Protein AF-A0A1C7MGG3-F1 (afdb_monomer_lite)

Organism: Grifola frondosa (NCBI:txid5627)

Secondary structure (DSSP, 8-state):
-HHHHHHS-S-HHHHHHGGGGGGSTTT---TTHHHHHHHHHHHHT-GGGHHHHHHHHHT-STHHHH-EEETTEEE---HHHHHHHHHHHHHHHHHHHHHHHHHHHHTTT-S--------SSHHHHHHHHHHHS-S--S--

Radius of gyration: 16.82 Å; chains: 1; bounding box: 51×48×39 Å

Sequence (140 aa):
MSYLKMIFTDDFAVWERNSELHGHPLLEMTPTDGIAVVNLSRLTGTVSTLPTALYLCCQLDIELVKGIPRGDIQETLAIDDVERCLAGKTLLMRASTQTAWDNCKIRGLERHFGMKQVLRLDSVQHIRRCIFEGRHAGGG

Foldseek 3Di:
DVVLCQCFFLDLVSNLVCVVVCPPPVNVDALLVLLVQCVVCVVVVVCGRNLVSLVSLLVDDVCQQQNPDDPPDRRYHDPVSSVLSVQLNVQLVVQLVVQVVVVCVVVPDDDDPDPDDPPPDPSSVSSSCRRPVPPDPDDD

pLDDT: mean 71.59, std 20.66, range [27.44, 97.44]

Structure (mmCIF, N/CA/C/O backbone):
data_AF-A0A1C7MGG3-F1
#
_entry.id   AF-A0A1C7MGG3-F1
#
loop_
_atom_site.group_PDB
_atom_site.id
_atom_site.type_symbol
_atom_site.label_atom_id
_atom_site.label_alt_id
_atom_site.label_comp_id
_atom_site.label_asym_id
_atom_site.label_entity_id
_atom_site.label_seq_id
_atom_site.pdbx_PDB_ins_code
_atom_site.Cartn_x
_atom_site.Cartn_y
_atom_site.Cartn_z
_atom_site.occupancy
_atom_site.B_iso_or_equiv
_atom_site.auth_seq_id
_atom_site.auth_comp_id
_atom_site.auth_asym_id
_atom_site.auth_atom_id
_atom_site.pdbx_PDB_model_num
ATOM 1 N N . MET A 1 1 ? -15.156 13.320 -4.652 1.00 50.22 1 MET A N 1
ATOM 2 C CA . MET A 1 1 ? -14.543 12.056 -5.133 1.00 50.22 1 MET A CA 1
ATOM 3 C C . MET A 1 1 ? -13.747 12.183 -6.444 1.00 50.22 1 MET A C 1
ATOM 5 O O . MET A 1 1 ? -13.202 11.183 -6.887 1.00 50.22 1 MET A O 1
ATOM 9 N N . SER A 1 2 ? -13.616 13.363 -7.065 1.00 55.91 2 SER A N 1
ATOM 10 C CA . SER A 1 2 ? -12.825 13.553 -8.299 1.00 55.91 2 SER A CA 1
ATOM 11 C C . SER A 1 2 ? -11.308 13.590 -8.058 1.00 55.91 2 SER A C 1
ATOM 13 O O . SER A 1 2 ? -10.552 13.003 -8.819 1.00 55.91 2 SER A O 1
ATOM 15 N N . TYR A 1 3 ? -10.866 14.215 -6.964 1.00 62.47 3 TYR A N 1
ATOM 16 C CA . TYR A 1 3 ? -9.441 14.422 -6.670 1.00 62.47 3 TYR A CA 1
ATOM 17 C C . TYR A 1 3 ? -8.700 13.137 -6.264 1.00 62.47 3 TYR A C 1
ATOM 19 O O . TYR A 1 3 ? -7.585 12.892 -6.710 1.00 62.47 3 TYR A O 1
ATOM 27 N N . LEU A 1 4 ? -9.352 12.256 -5.493 1.00 68.12 4 LEU A N 1
ATOM 28 C CA . LEU A 1 4 ? -8.771 10.969 -5.094 1.00 68.12 4 LEU A CA 1
ATOM 29 C C . LEU A 1 4 ? -8.502 10.069 -6.307 1.00 68.12 4 LEU A C 1
ATOM 31 O O . LEU A 1 4 ? -7.480 9.403 -6.344 1.00 68.12 4 LEU A O 1
ATOM 35 N N . LYS A 1 5 ? -9.381 10.101 -7.319 1.00 65.31 5 LYS A N 1
ATOM 36 C CA . LYS A 1 5 ? -9.225 9.322 -8.556 1.00 65.31 5 LYS A CA 1
ATOM 37 C C . LYS A 1 5 ? -8.130 9.846 -9.493 1.00 65.31 5 LYS A C 1
ATOM 39 O O . LYS A 1 5 ? -7.678 9.121 -10.369 1.00 65.31 5 LYS A O 1
ATOM 44 N N . MET A 1 6 ? -7.707 11.101 -9.329 1.00 64.69 6 MET A N 1
ATOM 45 C CA . MET A 1 6 ? -6.547 11.642 -10.047 1.00 64.69 6 MET A CA 1
ATOM 46 C C . MET A 1 6 ? -5.232 11.061 -9.515 1.00 64.69 6 MET A C 1
ATOM 48 O O . MET A 1 6 ? -4.285 10.893 -10.278 1.00 64.69 6 MET A O 1
ATOM 52 N N . ILE A 1 7 ? -5.183 10.768 -8.214 1.00 68.19 7 ILE A N 1
ATOM 53 C CA . ILE A 1 7 ? -3.986 10.283 -7.515 1.00 68.19 7 ILE A CA 1
ATOM 54 C C . ILE A 1 7 ? -3.991 8.756 -7.428 1.00 68.19 7 ILE A C 1
ATOM 56 O O . ILE A 1 7 ? -2.947 8.131 -7.558 1.00 68.19 7 ILE A O 1
ATOM 60 N N . PHE A 1 8 ? -5.161 8.156 -7.220 1.00 71.56 8 PHE A N 1
ATOM 61 C CA . PHE A 1 8 ? -5.351 6.719 -7.117 1.00 71.56 8 PHE A CA 1
ATOM 62 C C . PHE A 1 8 ? -6.209 6.232 -8.272 1.00 71.56 8 PHE A C 1
ATOM 64 O O . PHE A 1 8 ? -7.308 6.726 -8.499 1.00 71.56 8 PHE A O 1
ATOM 71 N N . THR A 1 9 ? -5.710 5.258 -9.010 1.00 77.62 9 THR A N 1
ATOM 72 C CA . THR A 1 9 ? -6.333 4.781 -10.242 1.00 77.62 9 THR A CA 1
ATOM 73 C C . THR A 1 9 ? -6.007 3.306 -10.432 1.00 77.62 9 THR A C 1
ATOM 75 O O . THR A 1 9 ? -5.091 2.766 -9.812 1.00 77.62 9 THR A O 1
ATOM 78 N N . ASP A 1 10 ? -6.778 2.635 -11.270 1.00 78.75 10 ASP A N 1
ATOM 79 C CA . ASP A 1 10 ? -6.526 1.270 -11.714 1.00 78.75 10 ASP A CA 1
ATOM 80 C C . ASP A 1 10 ? -5.654 1.240 -12.975 1.00 78.75 10 ASP A C 1
ATOM 82 O O . ASP A 1 10 ? -5.098 0.198 -13.328 1.00 78.75 10 ASP A O 1
ATOM 86 N N . ASP A 1 11 ? -5.457 2.399 -13.607 1.00 77.19 11 ASP A N 1
ATOM 87 C CA . ASP A 1 11 ? -4.552 2.588 -14.731 1.00 77.19 11 ASP A CA 1
ATOM 88 C C . ASP A 1 11 ? -3.185 3.113 -14.267 1.00 77.19 11 ASP A C 1
ATOM 90 O O . ASP A 1 11 ? -2.974 4.308 -14.047 1.00 77.19 11 ASP A O 1
ATOM 94 N N . PHE A 1 12 ? -2.216 2.203 -14.180 1.00 68.88 12 PHE A N 1
ATOM 95 C CA . PHE A 1 12 ? -0.835 2.532 -13.831 1.00 68.88 12 PHE A CA 1
ATOM 96 C C . PHE A 1 12 ? -0.157 3.515 -14.795 1.00 68.88 12 PHE A C 1
ATOM 98 O O . PHE A 1 12 ? 0.706 4.267 -14.357 1.00 68.88 12 PHE A O 1
ATOM 105 N N . ALA A 1 13 ? -0.530 3.557 -16.078 1.00 69.81 13 ALA A N 1
ATOM 106 C CA . ALA A 1 13 ? 0.044 4.520 -17.019 1.00 69.81 13 ALA A CA 1
ATOM 107 C C . ALA A 1 13 ? -0.514 5.932 -16.787 1.00 69.81 13 ALA A C 1
ATOM 109 O O . ALA A 1 13 ? 0.163 6.932 -17.032 1.00 69.81 13 ALA A O 1
ATOM 110 N N . VAL A 1 14 ? -1.757 6.046 -16.310 1.00 72.81 14 VAL A N 1
ATOM 111 C CA . VAL A 1 14 ? -2.293 7.317 -15.793 1.00 72.81 14 VAL A CA 1
ATOM 112 C C . VAL A 1 14 ? -1.578 7.692 -14.500 1.00 72.81 14 VAL A C 1
ATOM 114 O O . VAL A 1 14 ? -1.146 8.831 -14.358 1.00 72.81 14 VAL A O 1
ATOM 117 N N . TRP A 1 15 ? -1.394 6.733 -13.595 1.00 69.94 15 TRP A N 1
ATOM 118 C CA . TRP A 1 15 ? -0.707 6.956 -12.327 1.00 69.94 15 TRP A CA 1
ATOM 119 C C . TRP A 1 15 ? 0.741 7.436 -12.509 1.00 69.94 15 TRP A C 1
ATOM 121 O O . TRP A 1 15 ? 1.146 8.425 -11.907 1.00 69.94 15 TRP A O 1
ATOM 131 N N . GLU A 1 16 ? 1.500 6.802 -13.407 1.00 68.38 16 GLU A N 1
ATOM 132 C CA . GLU A 1 16 ? 2.885 7.168 -13.714 1.00 68.38 16 GLU A CA 1
ATOM 133 C C . GLU A 1 16 ? 2.987 8.539 -14.389 1.00 68.38 16 GLU A C 1
ATOM 135 O O . GLU A 1 16 ? 3.835 9.345 -14.010 1.00 68.38 16 GLU A O 1
ATOM 140 N N . ARG A 1 17 ? 2.092 8.864 -15.330 1.00 69.38 17 ARG A N 1
ATOM 141 C CA . ARG A 1 17 ? 2.037 10.216 -15.918 1.00 69.38 17 ARG A CA 1
ATOM 142 C C . ARG A 1 17 ? 1.709 11.281 -14.879 1.00 69.38 17 ARG A C 1
ATOM 144 O O . ARG A 1 17 ? 2.251 12.379 -14.926 1.00 69.38 17 ARG A O 1
ATOM 151 N N . ASN A 1 18 ? 0.871 10.936 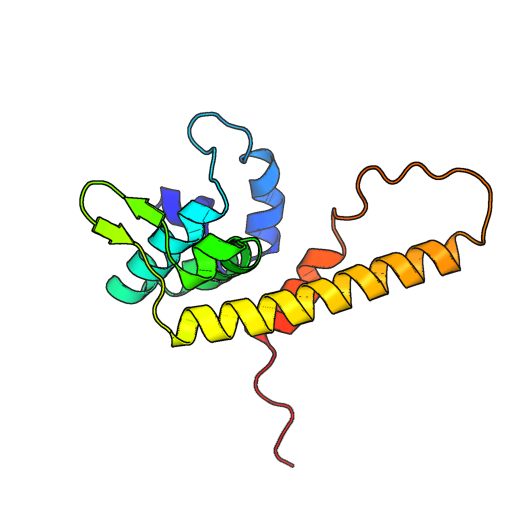-13.908 1.00 69.44 18 ASN A N 1
ATOM 152 C CA . ASN A 1 18 ? 0.537 11.820 -12.800 1.00 69.44 18 ASN A CA 1
ATOM 153 C C . ASN A 1 18 ? 1.644 11.860 -11.736 1.00 69.44 18 ASN A C 1
ATOM 155 O O . ASN A 1 18 ? 1.537 12.644 -10.796 1.00 69.44 18 ASN A O 1
ATOM 159 N N . SER A 1 19 ? 2.728 11.088 -11.887 1.00 61.94 19 SER A N 1
ATOM 160 C CA . SER A 1 19 ? 3.817 11.085 -10.913 1.00 61.94 19 SER A CA 1
ATOM 161 C C . SER A 1 19 ? 4.610 12.386 -10.864 1.00 61.94 19 SER A C 1
ATOM 163 O O . SER A 1 19 ? 5.151 12.740 -9.820 1.00 61.94 19 SER A O 1
ATOM 165 N N . GLU A 1 20 ? 4.589 13.164 -11.946 1.00 54.22 20 GLU A N 1
ATOM 166 C CA . GLU A 1 20 ? 5.121 14.529 -11.973 1.00 54.22 20 GLU A CA 1
ATOM 167 C C . GLU A 1 20 ? 4.301 15.488 -11.092 1.00 54.22 20 GLU A C 1
ATOM 169 O O . GLU A 1 20 ? 4.830 16.481 -10.593 1.00 54.22 20 GLU A O 1
ATOM 174 N N . LEU A 1 21 ? 3.029 15.164 -10.823 1.00 56.66 21 LEU A N 1
ATOM 175 C CA . LEU A 1 21 ? 2.178 15.907 -9.891 1.00 56.66 21 LEU A CA 1
ATOM 176 C C . LEU A 1 21 ? 2.453 15.544 -8.421 1.00 56.66 21 LEU A C 1
ATOM 178 O O . LEU A 1 21 ? 2.073 16.316 -7.540 1.00 56.66 21 LEU A O 1
ATOM 182 N N . HIS A 1 22 ? 3.146 14.429 -8.133 1.00 54.19 22 HIS A N 1
ATOM 183 C CA . HIS A 1 22 ? 3.475 13.977 -6.766 1.00 54.19 22 HIS A CA 1
ATOM 184 C C . HIS A 1 22 ? 4.505 14.861 -6.029 1.00 54.19 22 HIS A C 1
ATOM 186 O O . HIS A 1 22 ? 4.931 14.513 -4.933 1.00 54.19 22 HIS A O 1
ATOM 192 N N . GLY A 1 23 ? 4.896 16.008 -6.593 1.00 49.06 23 GLY A N 1
ATOM 193 C CA . GLY A 1 23 ? 5.702 17.039 -5.924 1.00 49.06 23 GLY A CA 1
ATOM 194 C C . GLY A 1 23 ? 4.964 18.359 -5.682 1.00 49.06 23 GLY A C 1
ATOM 195 O O . GLY A 1 23 ? 5.564 19.315 -5.194 1.00 49.06 23 GLY A O 1
ATOM 196 N N . HIS A 1 24 ? 3.682 18.457 -6.049 1.00 57.50 24 HIS A N 1
ATOM 197 C CA . HIS A 1 24 ? 2.902 19.660 -5.777 1.00 57.50 24 HIS A CA 1
ATOM 198 C C . HIS A 1 24 ? 2.502 19.675 -4.288 1.00 57.50 24 HIS A C 1
ATOM 200 O O . HIS A 1 24 ? 1.945 18.682 -3.827 1.00 57.50 24 HIS A O 1
ATOM 206 N N . PRO A 1 25 ? 2.685 20.776 -3.529 1.00 54.53 25 PRO A N 1
ATOM 207 C CA . PRO A 1 25 ? 2.423 20.810 -2.078 1.00 54.53 25 PRO A CA 1
ATOM 208 C C . PRO A 1 25 ? 0.984 20.452 -1.669 1.00 54.53 25 PRO A C 1
ATOM 210 O O . PRO A 1 25 ? 0.725 20.064 -0.539 1.00 54.53 25 PRO A O 1
ATOM 213 N N . LEU A 1 26 ? 0.031 20.587 -2.597 1.00 52.56 26 LEU A N 1
ATOM 214 C CA . LEU A 1 26 ? -1.377 20.205 -2.403 1.00 52.56 26 LEU A CA 1
ATOM 215 C C . LEU A 1 26 ? -1.671 18.720 -2.717 1.00 52.56 26 LEU A C 1
ATOM 217 O O . LEU A 1 26 ? -2.801 18.274 -2.545 1.00 52.56 26 LEU A O 1
ATOM 221 N N . LEU A 1 27 ? -0.679 17.981 -3.219 1.00 60.62 27 LEU A N 1
ATOM 222 C CA . LEU A 1 27 ? -0.763 16.601 -3.715 1.00 60.62 27 LEU A CA 1
ATOM 223 C C . LEU A 1 27 ? 0.341 15.697 -3.147 1.00 60.62 27 LEU A C 1
ATOM 225 O O . LEU A 1 27 ? 0.469 14.555 -3.596 1.00 60.62 27 LEU A O 1
ATOM 229 N N . GLU A 1 28 ? 1.142 16.191 -2.200 1.00 64.31 28 GLU A N 1
ATOM 230 C CA . GLU A 1 28 ? 2.173 15.388 -1.552 1.00 64.31 28 GLU A CA 1
ATOM 231 C C . GLU A 1 28 ? 1.489 14.265 -0.767 1.00 64.31 28 GLU A C 1
ATOM 233 O O . GLU A 1 28 ? 0.796 14.493 0.224 1.00 64.31 28 GLU A O 1
ATOM 238 N N . MET A 1 29 ? 1.623 13.052 -1.293 1.00 71.88 29 MET A N 1
ATOM 239 C CA . MET A 1 29 ? 1.037 11.839 -0.743 1.00 71.88 29 MET A CA 1
ATOM 240 C C . MET A 1 29 ? 2.171 10.931 -0.321 1.00 71.88 29 MET A C 1
ATOM 242 O O . MET A 1 29 ? 3.071 10.612 -1.102 1.00 71.88 29 MET A O 1
ATOM 246 N N . THR A 1 30 ? 2.115 10.512 0.930 1.00 81.44 30 THR A N 1
ATOM 247 C CA . THR A 1 30 ? 3.078 9.584 1.501 1.00 81.44 30 THR A CA 1
ATOM 248 C C . THR A 1 30 ? 2.570 8.152 1.332 1.00 81.44 30 THR A C 1
ATOM 250 O O . THR A 1 30 ? 1.363 7.926 1.218 1.00 81.44 30 THR A O 1
ATOM 253 N N . PRO A 1 31 ? 3.448 7.135 1.335 1.00 84.81 31 PRO A N 1
ATOM 254 C CA . PRO A 1 31 ? 3.004 5.745 1.269 1.00 84.81 31 PRO A CA 1
ATOM 255 C C . PRO A 1 31 ? 1.981 5.360 2.352 1.00 84.81 31 PRO A C 1
ATOM 257 O O . PRO A 1 31 ? 1.136 4.494 2.124 1.00 84.81 31 PRO A O 1
ATOM 260 N N . THR A 1 32 ? 2.018 6.017 3.517 1.00 90.75 32 THR A N 1
ATOM 261 C CA . THR A 1 32 ? 1.094 5.758 4.631 1.00 90.75 32 THR A CA 1
ATOM 262 C C . THR A 1 32 ? -0.330 6.231 4.337 1.00 90.75 32 THR A C 1
ATOM 264 O O . THR A 1 32 ? -1.280 5.635 4.848 1.00 90.75 32 THR A O 1
ATOM 267 N N . ASP A 1 33 ? -0.516 7.210 3.444 1.00 89.38 33 ASP A N 1
ATOM 268 C CA . ASP A 1 33 ? -1.841 7.617 2.961 1.00 89.38 33 ASP A CA 1
ATOM 269 C C . ASP A 1 33 ? -2.541 6.492 2.187 1.00 89.38 33 ASP A C 1
ATOM 271 O O . ASP A 1 33 ? -3.772 6.431 2.157 1.00 89.38 33 ASP A O 1
ATOM 275 N N . GLY A 1 34 ? -1.777 5.533 1.650 1.00 91.81 34 GLY A N 1
ATOM 276 C CA . GLY A 1 34 ? -2.316 4.318 1.045 1.00 91.81 34 GLY A CA 1
ATOM 277 C C . GLY A 1 34 ? -3.252 3.547 1.981 1.00 91.81 34 GLY A C 1
ATOM 278 O O . GLY A 1 34 ? -4.284 3.062 1.520 1.00 91.81 34 GLY A O 1
ATOM 279 N N . ILE A 1 35 ? -2.963 3.501 3.292 1.00 94.88 35 ILE A N 1
ATOM 280 C CA . ILE A 1 35 ? -3.802 2.796 4.281 1.00 94.88 35 ILE A CA 1
ATOM 281 C C . ILE A 1 35 ? -5.211 3.399 4.308 1.00 94.88 35 ILE A C 1
ATOM 283 O O . ILE A 1 35 ? -6.203 2.682 4.145 1.00 94.88 35 ILE A O 1
ATOM 287 N N . ALA A 1 36 ? -5.294 4.724 4.436 1.00 93.00 36 ALA A N 1
ATOM 288 C CA . ALA A 1 36 ? -6.566 5.437 4.461 1.00 93.00 36 ALA A CA 1
ATOM 289 C C . ALA A 1 36 ? -7.345 5.243 3.161 1.00 93.00 36 ALA A C 1
ATOM 291 O O . ALA A 1 36 ? -8.559 5.033 3.171 1.00 93.00 36 ALA A O 1
ATOM 292 N N . VAL A 1 37 ? -6.651 5.259 2.022 1.00 92.38 37 VAL A N 1
ATOM 293 C CA . VAL A 1 37 ? -7.303 5.096 0.722 1.00 92.38 37 VAL A CA 1
ATOM 294 C C . VAL A 1 37 ? -7.812 3.678 0.514 1.00 92.38 37 VAL A C 1
ATOM 296 O O . VAL A 1 37 ? -8.921 3.530 0.001 1.00 92.38 37 VAL A O 1
ATOM 299 N N . VAL A 1 38 ? -7.091 2.639 0.943 1.00 94.69 38 VAL A N 1
ATOM 300 C CA . VAL A 1 38 ? -7.605 1.260 0.913 1.00 94.69 38 VAL A CA 1
ATOM 301 C C . VAL A 1 38 ? -8.869 1.152 1.762 1.00 94.69 38 VAL A C 1
ATOM 303 O O . VAL A 1 38 ? -9.900 0.705 1.255 1.00 94.69 38 VAL A O 1
ATOM 306 N N . ASN A 1 39 ? -8.830 1.639 3.003 1.00 95.00 39 ASN A N 1
ATOM 307 C CA . ASN A 1 39 ? -9.973 1.595 3.915 1.00 95.00 39 ASN A CA 1
ATOM 308 C C . ASN A 1 39 ? -11.191 2.335 3.345 1.00 95.00 39 ASN A C 1
ATOM 310 O O . ASN A 1 39 ? -12.286 1.774 3.281 1.00 95.00 39 ASN A O 1
ATOM 314 N N . LEU A 1 40 ? -11.000 3.555 2.834 1.00 93.19 40 LEU A N 1
ATOM 315 C CA . LEU A 1 40 ? -12.057 4.324 2.173 1.00 93.19 40 LEU A CA 1
ATOM 316 C C . LEU A 1 40 ? -12.588 3.620 0.921 1.00 93.19 40 LEU A C 1
ATOM 318 O O . LEU A 1 40 ? -13.796 3.608 0.687 1.00 93.19 40 LEU A O 1
ATOM 322 N N . SER A 1 41 ? -11.715 3.015 0.117 1.00 92.88 41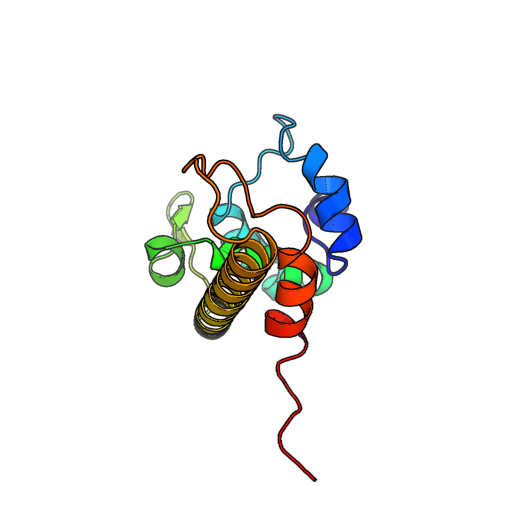 SER A N 1
ATOM 323 C CA . SER A 1 41 ? -12.105 2.291 -1.099 1.00 92.88 41 SER A CA 1
ATOM 324 C C . SER A 1 41 ? -12.968 1.075 -0.768 1.00 92.88 41 SER A C 1
ATOM 326 O O . SER A 1 41 ? -13.985 0.852 -1.421 1.00 92.88 41 SER A O 1
ATOM 328 N N . ARG A 1 42 ? -12.600 0.314 0.271 1.00 93.44 42 ARG A N 1
ATOM 329 C CA . ARG A 1 42 ? -13.379 -0.828 0.772 1.00 93.44 42 ARG A CA 1
ATOM 330 C C . ARG A 1 42 ? -14.719 -0.377 1.346 1.00 93.44 42 ARG A C 1
ATOM 332 O O . ARG A 1 42 ? -15.743 -0.951 0.993 1.00 93.44 42 ARG A O 1
ATOM 339 N N . LEU A 1 43 ? -14.714 0.680 2.159 1.00 94.12 43 LEU A N 1
ATOM 340 C CA . LEU A 1 43 ? -15.912 1.226 2.799 1.00 94.12 43 LEU A CA 1
ATOM 341 C C . LEU A 1 43 ? -16.922 1.777 1.783 1.00 94.12 43 LEU A C 1
ATOM 343 O O . LEU A 1 43 ? -18.125 1.613 1.951 1.00 94.12 43 LEU A O 1
ATOM 347 N N . THR A 1 44 ? -16.435 2.432 0.727 1.00 91.75 44 THR A N 1
ATOM 348 C CA . THR A 1 44 ? -17.281 3.089 -0.285 1.00 91.75 44 THR A CA 1
ATOM 349 C C . THR A 1 44 ? -17.531 2.239 -1.530 1.00 91.75 44 THR A C 1
ATOM 351 O O . THR A 1 44 ? -18.261 2.667 -2.420 1.00 91.75 44 THR A O 1
ATOM 354 N N . GLY A 1 45 ? -16.905 1.064 -1.638 1.00 88.12 45 GLY A N 1
ATOM 355 C CA . GLY A 1 45 ? -16.949 0.235 -2.845 1.00 88.12 45 GLY A CA 1
ATOM 356 C C . GLY A 1 45 ? -16.207 0.833 -4.050 1.00 88.12 45 GLY A C 1
ATOM 357 O O . GLY A 1 45 ? -16.387 0.369 -5.176 1.00 88.12 45 GLY A O 1
ATOM 358 N N . THR A 1 46 ? -15.360 1.848 -3.849 1.00 88.25 46 THR A N 1
ATOM 359 C CA . THR A 1 46 ? -14.589 2.491 -4.926 1.00 88.25 46 THR A CA 1
ATOM 360 C C . THR A 1 46 ? -13.367 1.642 -5.282 1.00 88.25 46 THR A C 1
ATOM 362 O O . THR A 1 46 ? -12.235 1.974 -4.957 1.00 88.25 46 THR A O 1
ATOM 365 N N . VAL A 1 47 ? -13.576 0.505 -5.944 1.00 86.38 47 VAL A N 1
ATOM 366 C CA . VAL A 1 47 ? -12.492 -0.461 -6.202 1.00 86.38 47 VAL A CA 1
ATOM 367 C C . VAL A 1 47 ? -11.426 0.038 -7.182 1.00 86.38 47 VAL A C 1
ATOM 369 O O . VAL A 1 47 ? -10.299 -0.442 -7.130 1.00 86.38 47 VAL A O 1
ATOM 372 N N . SER A 1 48 ? -11.739 1.031 -8.021 1.00 85.50 48 SER A N 1
ATOM 373 C CA . SER A 1 48 ? -10.806 1.587 -9.012 1.00 85.50 48 SER A CA 1
ATOM 374 C C . SER A 1 48 ? -9.600 2.301 -8.388 1.00 85.50 48 SER A C 1
ATOM 376 O O . SER A 1 48 ? -8.634 2.572 -9.077 1.00 85.50 48 SER A O 1
ATOM 378 N N . THR A 1 49 ? -9.638 2.651 -7.100 1.00 86.31 49 THR A N 1
ATOM 379 C CA . THR A 1 49 ? -8.521 3.307 -6.391 1.00 86.31 49 THR A CA 1
ATOM 380 C C . THR A 1 49 ? -7.644 2.317 -5.621 1.00 86.31 49 THR A C 1
ATOM 382 O O . THR A 1 49 ? -6.542 2.667 -5.200 1.00 86.31 49 THR A O 1
ATOM 385 N N . LEU A 1 50 ? -8.108 1.073 -5.443 1.00 88.94 50 LEU A N 1
ATOM 386 C CA . LEU A 1 50 ? -7.380 0.037 -4.708 1.00 88.94 50 LEU A CA 1
ATOM 387 C C . LEU A 1 50 ? -6.016 -0.302 -5.313 1.00 88.94 50 LEU A C 1
ATOM 389 O O . LEU A 1 50 ? -5.101 -0.528 -4.522 1.00 88.94 50 LEU A O 1
ATOM 393 N N . PRO A 1 51 ? -5.833 -0.351 -6.649 1.00 87.75 51 PRO A N 1
ATOM 394 C CA . PRO A 1 51 ? -4.586 -0.851 -7.199 1.00 87.75 51 PRO A CA 1
ATOM 395 C C . PRO A 1 51 ? -3.347 -0.068 -6.769 1.00 87.75 51 PRO A C 1
ATOM 397 O O . PRO A 1 51 ? -2.408 -0.620 -6.192 1.00 87.75 51 PRO A O 1
ATOM 400 N N . THR A 1 52 ? -3.375 1.241 -6.985 1.00 84.94 52 THR A N 1
ATOM 401 C CA . THR A 1 52 ? -2.292 2.148 -6.600 1.00 84.94 52 THR A CA 1
ATOM 402 C C . THR A 1 52 ? -2.213 2.338 -5.087 1.00 84.94 52 THR A C 1
ATOM 404 O O . THR A 1 52 ? -1.122 2.520 -4.556 1.00 84.94 52 THR A O 1
ATOM 407 N N . ALA A 1 53 ? -3.335 2.241 -4.364 1.00 90.19 53 ALA A N 1
ATOM 408 C CA . ALA A 1 53 ? -3.335 2.340 -2.905 1.00 90.19 53 ALA A CA 1
ATOM 409 C C . ALA A 1 53 ? -2.629 1.143 -2.253 1.00 90.19 53 ALA A C 1
ATOM 411 O O . ALA A 1 53 ? -1.736 1.330 -1.430 1.00 90.19 53 ALA A O 1
ATOM 412 N N . LEU A 1 54 ? -2.945 -0.079 -2.693 1.00 91.31 54 LEU A N 1
ATOM 413 C CA . LEU A 1 54 ? -2.262 -1.297 -2.251 1.00 91.31 54 LEU A CA 1
ATOM 414 C C . LEU A 1 54 ? -0.788 -1.300 -2.668 1.00 91.31 54 LEU A C 1
ATOM 416 O O . LEU A 1 54 ? 0.060 -1.761 -1.907 1.00 91.31 54 LEU A O 1
ATOM 420 N N . TYR A 1 55 ? -0.459 -0.748 -3.841 1.00 87.94 55 TYR A N 1
ATOM 421 C CA . TYR A 1 55 ? 0.935 -0.556 -4.235 1.00 87.94 55 TYR A CA 1
ATOM 422 C C . TYR A 1 55 ? 1.699 0.348 -3.254 1.00 87.94 55 TYR A C 1
ATOM 424 O O . TYR A 1 55 ? 2.805 -0.012 -2.846 1.00 87.94 55 TYR A O 1
ATOM 432 N N . LEU A 1 56 ? 1.126 1.489 -2.850 1.00 88.00 56 LEU A N 1
ATOM 433 C CA . LEU A 1 56 ? 1.743 2.362 -1.844 1.00 88.00 56 LEU A CA 1
ATOM 434 C C . LEU A 1 56 ? 1.901 1.640 -0.503 1.00 88.00 56 LEU A C 1
ATOM 436 O O . LEU A 1 56 ? 2.970 1.707 0.100 1.00 88.00 56 LEU A O 1
ATOM 440 N N . CYS A 1 57 ? 0.899 0.865 -0.084 1.00 93.38 57 CYS A N 1
ATOM 441 C CA . CYS A 1 57 ? 0.998 0.041 1.118 1.00 93.38 57 CYS A CA 1
ATOM 442 C C . CYS A 1 57 ? 2.126 -1.004 1.036 1.00 93.38 57 CYS A C 1
ATOM 444 O O . CYS A 1 57 ? 2.757 -1.290 2.049 1.00 93.38 57 CYS A O 1
ATOM 446 N N . CYS A 1 58 ? 2.453 -1.535 -0.148 1.00 92.81 58 CYS A N 1
ATOM 447 C CA . CYS A 1 58 ? 3.597 -2.444 -0.317 1.00 92.81 58 CYS A CA 1
ATOM 448 C C . CYS A 1 58 ? 4.955 -1.775 -0.025 1.00 92.81 58 CYS A C 1
ATOM 450 O O . CYS A 1 58 ? 5.933 -2.485 0.211 1.00 92.81 58 CYS A O 1
ATOM 452 N N . GLN A 1 59 ? 5.031 -0.440 -0.054 1.00 87.81 59 GLN A N 1
ATOM 453 C CA . GLN A 1 59 ? 6.245 0.319 0.272 1.00 87.81 59 GLN A CA 1
ATOM 454 C C . GLN A 1 59 ? 6.423 0.535 1.782 1.00 87.81 59 GLN A C 1
ATOM 456 O O . GLN A 1 59 ? 7.469 1.019 2.203 1.00 87.81 59 GLN A O 1
ATOM 461 N N . LEU A 1 60 ? 5.414 0.201 2.592 1.00 92.38 60 LEU A N 1
ATOM 462 C CA . LEU A 1 60 ? 5.456 0.347 4.044 1.00 92.38 60 LEU A CA 1
ATOM 463 C C . LEU A 1 60 ? 6.249 -0.786 4.705 1.00 92.38 60 LEU A C 1
ATOM 465 O O . LEU A 1 60 ? 6.354 -1.900 4.172 1.00 92.38 60 LEU A O 1
ATOM 469 N N . ASP A 1 61 ? 6.776 -0.503 5.896 1.00 93.25 61 ASP A N 1
ATOM 470 C CA . ASP A 1 61 ? 7.492 -1.472 6.717 1.00 93.25 61 ASP A CA 1
ATOM 471 C C . ASP A 1 61 ? 6.630 -1.899 7.903 1.00 93.25 61 ASP A C 1
ATOM 473 O O . ASP A 1 61 ? 5.727 -2.725 7.757 1.00 93.25 61 ASP A O 1
ATOM 477 N N . ILE A 1 62 ? 6.891 -1.356 9.090 1.00 95.19 62 ILE A N 1
ATOM 478 C CA . ILE A 1 62 ? 6.192 -1.771 10.307 1.00 95.19 62 ILE A CA 1
ATOM 479 C C . ILE A 1 62 ? 4.761 -1.227 10.353 1.00 95.19 62 ILE A C 1
ATOM 481 O O . ILE A 1 62 ? 3.877 -1.855 10.939 1.00 95.19 62 ILE A O 1
ATOM 485 N N . GLU A 1 63 ? 4.528 -0.101 9.685 1.00 95.81 63 GLU A N 1
ATOM 486 C CA . GLU A 1 63 ? 3.238 0.566 9.525 1.00 95.81 63 GLU A CA 1
ATOM 487 C C . GLU A 1 63 ? 2.241 -0.318 8.777 1.00 95.81 63 GLU A C 1
ATOM 489 O O . GLU A 1 63 ? 1.045 -0.239 9.038 1.00 95.81 63 GLU A O 1
ATOM 494 N N . LEU A 1 64 ? 2.717 -1.204 7.893 1.00 96.50 64 LEU A N 1
ATOM 495 C CA . LEU A 1 64 ? 1.847 -2.135 7.177 1.00 96.50 64 LEU A CA 1
ATOM 496 C C . LEU A 1 64 ? 1.087 -3.055 8.141 1.00 96.50 64 LEU A C 1
ATOM 498 O O . LEU A 1 64 ? -0.079 -3.367 7.917 1.00 96.50 64 LEU A O 1
ATOM 502 N N . VAL A 1 65 ? 1.762 -3.495 9.207 1.00 96.38 65 VAL A N 1
ATOM 503 C CA . VAL A 1 65 ? 1.229 -4.468 10.171 1.00 96.38 65 VAL A CA 1
ATOM 504 C C . VAL A 1 65 ? 0.637 -3.771 11.389 1.00 96.38 65 VAL A C 1
ATOM 506 O O . VAL A 1 65 ? -0.426 -4.153 11.869 1.00 96.38 65 VAL A O 1
ATOM 509 N N . LYS A 1 66 ? 1.326 -2.754 11.914 1.00 95.69 66 LYS A N 1
ATOM 510 C CA . LYS A 1 66 ? 0.892 -2.043 13.123 1.00 95.69 66 LYS A CA 1
ATOM 511 C C . LYS A 1 66 ? -0.115 -0.937 12.834 1.00 95.69 66 LYS A C 1
ATOM 513 O O . LYS A 1 66 ? -0.762 -0.474 13.769 1.00 95.69 66 LYS A O 1
ATOM 518 N N . GLY A 1 67 ? -0.242 -0.507 11.583 1.00 95.19 67 GLY A N 1
ATOM 519 C CA . GLY A 1 67 ? -0.964 0.706 11.231 1.00 95.19 67 GLY A CA 1
ATOM 520 C C . GLY A 1 67 ? -0.215 1.975 11.629 1.00 95.19 67 GLY A C 1
ATOM 521 O O . GLY A 1 67 ? 0.926 1.933 12.100 1.00 95.19 67 GLY A O 1
ATOM 522 N N . ILE A 1 68 ? -0.895 3.104 11.465 1.00 95.19 68 ILE A N 1
ATOM 523 C CA . ILE A 1 68 ? -0.401 4.437 11.815 1.00 95.19 68 ILE A CA 1
ATOM 524 C C . ILE A 1 68 ? -1.370 5.147 12.767 1.00 95.19 68 ILE A C 1
ATOM 526 O O . ILE A 1 68 ? -2.581 4.931 12.680 1.00 95.19 68 ILE A O 1
ATOM 530 N N . PRO A 1 69 ? -0.879 6.023 13.656 1.00 94.69 69 PRO A N 1
ATOM 531 C CA . PRO A 1 69 ? -1.759 6.882 14.432 1.00 94.69 69 PRO A CA 1
ATOM 532 C C . PRO A 1 69 ? -2.420 7.912 13.507 1.00 94.69 69 PRO A C 1
ATOM 534 O O . PRO A 1 69 ? -1.737 8.634 12.776 1.00 94.69 69 PRO A O 1
ATOM 537 N N . ARG A 1 70 ? -3.751 8.005 13.551 1.00 88.31 70 ARG A N 1
ATOM 538 C CA . ARG A 1 70 ? -4.522 9.046 12.863 1.00 88.31 70 ARG A CA 1
ATOM 539 C C . ARG A 1 70 ? -5.560 9.623 13.823 1.00 88.31 70 ARG A C 1
ATOM 541 O O . ARG A 1 70 ? -6.613 9.036 14.049 1.00 88.31 70 ARG A O 1
ATOM 548 N N . GLY A 1 71 ? -5.257 10.790 14.390 1.00 89.25 71 GLY A N 1
ATOM 549 C CA . GLY A 1 71 ? -6.039 11.342 15.500 1.00 89.25 71 GLY A CA 1
ATOM 550 C C . GLY A 1 71 ? -5.939 10.431 16.725 1.00 89.25 71 GLY A C 1
ATOM 551 O O . GLY A 1 71 ? -4.841 10.015 17.085 1.00 89.25 71 GLY A O 1
ATOM 552 N N . ASP A 1 72 ? -7.081 10.085 17.316 1.00 91.44 72 ASP A N 1
ATOM 553 C CA . ASP A 1 72 ? -7.152 9.228 18.509 1.00 91.44 72 ASP A CA 1
ATOM 554 C C . ASP A 1 72 ? -7.222 7.724 18.188 1.00 91.44 72 ASP A C 1
ATOM 556 O O . ASP A 1 72 ? -7.308 6.895 19.095 1.00 91.44 72 ASP A O 1
ATOM 560 N N . ILE A 1 73 ? -7.215 7.354 16.903 1.00 91.81 73 ILE A N 1
ATOM 561 C CA . ILE A 1 73 ? -7.330 5.961 16.462 1.00 91.81 73 ILE A CA 1
ATOM 562 C C . ILE A 1 73 ? -6.045 5.468 15.797 1.00 91.81 73 ILE A C 1
ATOM 564 O O . ILE A 1 73 ? -5.344 6.211 15.109 1.00 91.81 73 ILE A O 1
ATOM 568 N N . GLN A 1 74 ? -5.767 4.176 15.969 1.00 94.88 74 GLN A N 1
ATOM 569 C CA . GLN A 1 74 ? -4.760 3.470 15.185 1.00 94.88 74 GLN A CA 1
ATOM 570 C C . GLN A 1 74 ? -5.412 2.999 13.882 1.00 94.88 74 GLN A C 1
ATOM 572 O O . GLN A 1 74 ? -6.218 2.065 13.882 1.00 94.88 74 GLN A O 1
ATOM 577 N N . GLU A 1 75 ? -5.086 3.646 12.769 1.00 95.56 75 GLU A N 1
ATOM 578 C CA . GLU A 1 75 ? -5.590 3.248 11.462 1.00 95.56 75 GLU A CA 1
ATOM 579 C C . GLU A 1 75 ? -4.763 2.080 10.919 1.00 95.56 75 GLU A C 1
ATOM 581 O O . GLU A 1 75 ? -3.560 2.196 10.688 1.00 95.56 75 GLU A O 1
ATOM 586 N N . THR A 1 76 ? -5.423 0.941 10.724 1.00 97.44 76 THR A N 1
ATOM 587 C CA . THR A 1 76 ? -4.818 -0.317 10.272 1.00 97.44 76 THR A CA 1
ATOM 588 C C . THR A 1 76 ? -5.490 -0.799 8.991 1.00 97.44 76 THR A C 1
ATOM 590 O O . THR A 1 76 ? -6.603 -0.379 8.661 1.00 97.44 76 THR A O 1
ATOM 593 N N . LEU A 1 77 ? -4.806 -1.674 8.254 1.00 96.62 77 LEU A N 1
ATOM 594 C CA . LEU A 1 77 ? -5.408 -2.412 7.148 1.00 96.62 77 LEU A CA 1
ATOM 595 C C . LEU A 1 77 ? -6.139 -3.652 7.666 1.00 96.62 77 LEU A C 1
ATOM 597 O O . LEU A 1 77 ? -5.736 -4.266 8.655 1.00 96.62 77 LEU A O 1
ATOM 601 N N . ALA A 1 78 ? -7.173 -4.071 6.935 1.00 96.25 78 ALA A N 1
ATOM 602 C CA . ALA A 1 78 ? -7.742 -5.402 7.105 1.00 96.25 78 ALA A CA 1
ATOM 603 C C . ALA A 1 78 ? -6.672 -6.477 6.848 1.00 96.25 78 ALA A C 1
ATOM 605 O O . ALA A 1 78 ? -5.829 -6.316 5.963 1.00 96.25 78 ALA A O 1
ATOM 606 N N . ILE A 1 79 ? -6.737 -7.593 7.581 1.00 96.56 79 ILE A N 1
ATOM 607 C CA . ILE A 1 79 ? -5.722 -8.655 7.505 1.00 96.56 79 ILE A CA 1
ATOM 608 C C . ILE A 1 79 ? -5.526 -9.183 6.076 1.00 96.56 79 ILE A C 1
ATOM 610 O O . ILE A 1 79 ? -4.394 -9.305 5.619 1.00 96.56 79 ILE A O 1
ATOM 614 N N . ASP A 1 80 ? -6.610 -9.358 5.321 1.00 95.69 80 ASP A N 1
ATOM 615 C CA . ASP A 1 80 ? -6.570 -9.746 3.909 1.00 95.69 80 ASP A CA 1
ATOM 616 C C . ASP A 1 80 ? -5.755 -8.779 3.036 1.00 95.69 80 ASP A C 1
ATOM 618 O O . ASP A 1 80 ? -5.098 -9.185 2.076 1.00 95.69 80 ASP A O 1
ATOM 622 N N . ASP A 1 81 ? -5.838 -7.478 3.315 1.00 95.44 81 ASP A N 1
ATOM 623 C CA . ASP A 1 81 ? -5.106 -6.459 2.567 1.00 95.44 81 ASP A CA 1
ATOM 624 C C . ASP A 1 81 ? -3.635 -6.397 3.019 1.00 95.44 81 ASP A C 1
ATOM 626 O O . ASP A 1 81 ? -2.760 -6.183 2.178 1.00 95.44 81 ASP A O 1
ATOM 630 N N . VAL A 1 82 ? -3.333 -6.704 4.288 1.00 96.81 82 VAL A N 1
ATOM 631 C CA . VAL A 1 82 ? -1.953 -6.924 4.767 1.00 96.81 82 VAL A CA 1
ATOM 632 C C . VAL A 1 82 ? -1.313 -8.111 4.045 1.00 96.81 82 VAL A C 1
ATOM 634 O O . VAL A 1 82 ? -0.215 -7.977 3.504 1.00 96.81 82 VAL A O 1
ATOM 637 N N . GLU A 1 83 ? -2.001 -9.252 3.970 1.00 95.50 83 GLU A N 1
ATOM 638 C CA . GLU A 1 83 ? -1.520 -10.446 3.262 1.00 95.50 83 GLU A CA 1
ATOM 639 C C . GLU A 1 83 ? -1.239 -10.155 1.783 1.00 95.50 83 GLU A C 1
ATOM 641 O O . GLU A 1 83 ? -0.174 -10.506 1.263 1.00 95.50 83 GLU A O 1
ATOM 646 N N . ARG A 1 84 ? -2.156 -9.443 1.114 1.00 92.31 84 ARG A N 1
ATOM 647 C CA . ARG A 1 84 ? -1.973 -8.993 -0.276 1.00 92.31 84 ARG A CA 1
ATOM 648 C C . ARG A 1 84 ? -0.745 -8.104 -0.426 1.00 92.31 84 ARG A C 1
ATOM 650 O O . ARG A 1 84 ? 0.016 -8.293 -1.372 1.00 92.31 84 ARG A O 1
ATOM 657 N N . CYS A 1 85 ? -0.527 -7.169 0.496 1.00 94.06 85 CYS A N 1
ATOM 658 C CA . CYS A 1 85 ? 0.629 -6.278 0.446 1.00 94.06 85 CYS A CA 1
ATOM 659 C C . CYS A 1 85 ? 1.947 -7.020 0.695 1.00 94.06 85 CYS A C 1
ATOM 661 O O . CYS A 1 85 ? 2.929 -6.749 0.011 1.00 94.06 85 CYS A O 1
ATOM 663 N N . LEU A 1 86 ? 1.987 -7.992 1.611 1.00 93.19 86 LEU A N 1
ATOM 664 C CA . LEU A 1 86 ? 3.183 -8.812 1.852 1.00 93.19 86 LEU A CA 1
ATOM 665 C C . LEU A 1 86 ? 3.535 -9.687 0.639 1.00 93.19 86 LEU A C 1
ATOM 667 O O . LEU A 1 86 ? 4.700 -9.752 0.223 1.00 93.19 86 LEU A O 1
ATOM 671 N N . ALA A 1 87 ? 2.527 -10.323 0.036 1.00 89.62 87 ALA A N 1
ATOM 672 C CA . ALA A 1 87 ? 2.693 -11.075 -1.204 1.00 89.62 87 ALA A CA 1
ATOM 673 C C . ALA A 1 87 ? 3.169 -10.156 -2.341 1.00 89.62 87 ALA A C 1
ATOM 675 O O . ALA A 1 87 ? 4.159 -10.457 -3.012 1.00 89.62 87 ALA A O 1
ATOM 676 N N . GLY A 1 88 ? 2.525 -8.994 -2.493 1.00 86.06 88 GLY A N 1
ATOM 677 C CA . GLY A 1 88 ? 2.903 -7.952 -3.441 1.00 86.06 88 GLY A CA 1
ATOM 678 C C . GLY A 1 88 ? 4.358 -7.526 -3.265 1.00 86.06 88 GLY A C 1
ATOM 679 O O . GLY A 1 88 ? 5.145 -7.683 -4.195 1.00 86.06 88 GLY A O 1
ATOM 680 N N . LYS A 1 89 ? 4.758 -7.094 -2.063 1.00 88.50 89 LYS A N 1
ATOM 681 C CA . LYS A 1 89 ? 6.130 -6.672 -1.721 1.00 88.50 89 LYS A CA 1
ATOM 682 C C . LYS A 1 89 ? 7.166 -7.727 -2.114 1.00 88.50 89 LYS A C 1
ATOM 684 O O . LYS A 1 89 ? 8.179 -7.394 -2.724 1.00 88.50 89 LYS A O 1
ATOM 689 N N . THR A 1 90 ? 6.889 -9.006 -1.855 1.00 85.94 90 THR A N 1
ATOM 690 C CA . THR A 1 90 ? 7.766 -10.116 -2.270 1.00 85.94 90 THR A CA 1
ATOM 691 C C . THR A 1 90 ? 7.955 -10.168 -3.784 1.00 85.94 90 THR A C 1
ATOM 693 O O . THR A 1 90 ? 9.077 -10.320 -4.273 1.00 85.94 90 THR A O 1
ATOM 696 N N . LEU A 1 91 ? 6.871 -10.020 -4.541 1.00 82.06 91 LEU A N 1
ATOM 697 C CA . LEU A 1 91 ? 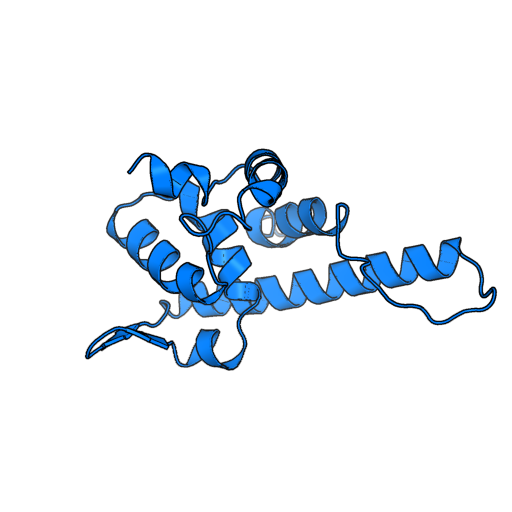6.927 -10.016 -5.999 1.00 82.06 91 LEU A CA 1
ATOM 698 C C . LEU A 1 91 ? 7.641 -8.773 -6.543 1.00 82.06 91 LEU A C 1
ATOM 700 O O . LEU A 1 91 ? 8.426 -8.892 -7.484 1.00 82.06 91 LEU A O 1
ATOM 704 N N . LEU A 1 92 ? 7.438 -7.609 -5.921 1.00 79.44 92 LEU A N 1
ATOM 705 C CA . LEU A 1 92 ? 8.134 -6.370 -6.279 1.00 79.44 92 LEU A CA 1
ATOM 706 C C . LEU A 1 92 ? 9.642 -6.489 -6.081 1.00 79.44 92 LEU A C 1
ATOM 708 O O . LEU A 1 92 ? 10.410 -6.120 -6.967 1.00 79.44 92 LEU A O 1
ATOM 712 N N . MET A 1 93 ? 10.070 -7.056 -4.952 1.00 81.19 93 MET A N 1
ATOM 713 C CA . MET A 1 93 ? 11.487 -7.295 -4.673 1.00 81.19 93 MET A CA 1
ATOM 714 C C . MET A 1 93 ? 12.116 -8.235 -5.704 1.00 81.19 93 MET A C 1
ATOM 716 O O . MET A 1 93 ? 13.211 -7.958 -6.198 1.00 81.19 93 MET A O 1
ATOM 720 N N . ARG A 1 94 ? 11.419 -9.319 -6.074 1.00 76.31 94 ARG A N 1
ATOM 721 C CA . ARG A 1 94 ? 11.894 -10.260 -7.102 1.00 76.31 94 ARG A CA 1
ATOM 722 C C . ARG A 1 94 ? 12.032 -9.586 -8.463 1.00 76.31 94 ARG A C 1
ATOM 724 O O . ARG A 1 94 ? 13.084 -9.706 -9.082 1.00 76.31 94 ARG A O 1
ATOM 731 N N . ALA A 1 95 ? 11.011 -8.849 -8.897 1.00 73.06 95 ALA A N 1
ATOM 732 C CA . ALA A 1 95 ? 11.035 -8.135 -10.171 1.00 73.06 95 ALA A CA 1
ATOM 733 C C . ALA A 1 95 ? 12.143 -7.071 -10.209 1.00 73.06 95 ALA A C 1
ATOM 735 O O . ALA A 1 95 ? 12.914 -7.027 -11.160 1.00 73.06 95 ALA A O 1
ATOM 736 N N . SER A 1 96 ? 12.283 -6.273 -9.147 1.00 70.75 96 SER A N 1
ATOM 737 C CA . SER A 1 96 ? 13.340 -5.260 -9.029 1.00 70.75 96 SER A CA 1
ATOM 738 C C . SER A 1 96 ? 14.740 -5.881 -9.092 1.00 70.75 96 SER A C 1
ATOM 740 O O . SER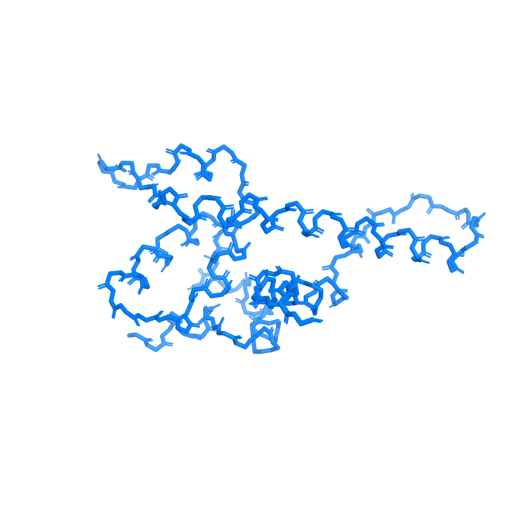 A 1 96 ? 15.606 -5.405 -9.827 1.00 70.75 96 SER A O 1
ATOM 742 N N . THR A 1 97 ? 14.946 -7.000 -8.388 1.00 72.12 97 THR A N 1
ATOM 743 C CA . THR A 1 97 ? 16.218 -7.739 -8.407 1.00 72.12 97 THR A CA 1
ATOM 744 C C . THR A 1 97 ? 16.519 -8.300 -9.795 1.00 72.12 97 THR A C 1
ATOM 746 O O . THR A 1 97 ? 17.654 -8.199 -10.254 1.00 72.12 97 THR A O 1
ATOM 749 N N . GLN A 1 98 ? 15.513 -8.848 -10.483 1.00 69.31 98 GLN A N 1
ATOM 750 C CA . GLN A 1 98 ? 15.656 -9.376 -11.839 1.00 69.31 98 GLN A CA 1
ATOM 751 C C . GLN A 1 98 ? 16.015 -8.268 -12.837 1.00 69.31 98 GLN A C 1
ATOM 753 O O . GLN A 1 98 ? 16.989 -8.398 -13.572 1.00 69.31 98 GLN A O 1
ATOM 758 N N . THR A 1 99 ? 15.314 -7.134 -12.798 1.00 66.94 99 THR A N 1
ATOM 759 C CA . THR A 1 99 ? 15.627 -5.968 -13.636 1.00 66.94 99 THR A CA 1
ATOM 760 C C . THR A 1 99 ? 17.029 -5.428 -13.353 1.00 66.94 99 THR A C 1
ATOM 762 O O . THR A 1 99 ? 17.766 -5.091 -14.279 1.00 66.94 99 THR A O 1
ATOM 765 N N . ALA A 1 100 ? 17.436 -5.348 -12.083 1.00 63.44 100 ALA A N 1
ATOM 766 C CA . ALA A 1 100 ? 18.790 -4.940 -11.715 1.00 63.44 100 ALA A CA 1
ATOM 767 C C . ALA A 1 100 ? 19.840 -5.934 -12.237 1.00 63.44 100 ALA A C 1
ATOM 769 O O . ALA A 1 100 ? 20.869 -5.517 -12.769 1.00 63.44 100 ALA A O 1
ATOM 770 N N . TRP A 1 101 ? 19.566 -7.236 -12.131 1.00 65.25 101 TRP A N 1
ATOM 771 C CA . TRP A 1 101 ? 20.417 -8.295 -12.664 1.00 65.25 101 TRP A CA 1
ATOM 772 C C . TRP A 1 101 ? 20.576 -8.189 -14.182 1.00 65.25 101 TRP A C 1
ATOM 774 O O . TRP A 1 101 ? 21.703 -8.166 -14.678 1.00 65.25 101 TRP A O 1
ATOM 784 N N . ASP A 1 102 ? 19.473 -8.058 -14.917 1.00 65.44 102 ASP A N 1
ATOM 785 C CA . ASP A 1 102 ? 19.482 -7.966 -16.377 1.00 65.44 102 ASP A CA 1
ATOM 786 C C . ASP A 1 102 ? 20.203 -6.698 -16.851 1.00 65.44 102 ASP A C 1
ATOM 788 O O . ASP A 1 102 ? 21.043 -6.762 -17.749 1.00 65.44 102 ASP A O 1
ATOM 792 N N . ASN A 1 103 ? 19.992 -5.567 -16.172 1.00 55.59 103 ASN A N 1
ATOM 793 C CA . ASN A 1 103 ? 20.720 -4.327 -16.443 1.00 55.59 103 ASN A CA 1
ATOM 794 C C . ASN A 1 103 ? 22.229 -4.451 -16.175 1.00 55.59 103 ASN A C 1
ATOM 796 O O . ASN A 1 103 ? 23.037 -3.993 -16.985 1.00 55.59 103 ASN A O 1
ATOM 800 N N . CYS A 1 104 ? 22.631 -5.084 -15.070 1.00 58.47 104 CYS A N 1
ATOM 801 C CA . CYS A 1 104 ? 24.042 -5.329 -14.753 1.00 58.47 104 CYS A CA 1
ATOM 802 C C . CYS A 1 104 ? 24.697 -6.310 -15.736 1.00 58.47 104 CYS A C 1
ATOM 804 O O . CYS A 1 104 ? 25.862 -6.131 -16.096 1.00 58.47 104 CYS A O 1
ATOM 806 N N . LYS A 1 105 ? 23.952 -7.317 -16.207 1.00 56.66 105 LYS A N 1
ATOM 807 C CA . LYS A 1 105 ? 24.409 -8.286 -17.210 1.00 56.66 105 LYS A CA 1
ATOM 808 C C . LYS A 1 105 ? 24.595 -7.638 -18.582 1.00 56.66 105 LYS A C 1
ATOM 810 O O . LYS A 1 105 ? 25.613 -7.878 -19.223 1.00 56.66 105 LYS A O 1
ATOM 815 N N . ILE A 1 106 ? 23.654 -6.792 -19.010 1.00 55.44 106 ILE A N 1
ATOM 816 C CA . ILE A 1 106 ? 23.742 -6.032 -20.270 1.00 55.44 106 ILE A CA 1
ATOM 817 C C . ILE A 1 106 ? 24.920 -5.048 -20.237 1.00 55.44 106 ILE A C 1
ATOM 819 O O . ILE A 1 106 ? 25.587 -4.852 -21.249 1.00 55.44 106 ILE A O 1
ATOM 823 N N . ARG A 1 107 ? 25.204 -4.446 -19.074 1.00 53.25 107 ARG A N 1
ATOM 824 C CA . ARG A 1 107 ? 26.254 -3.427 -18.915 1.00 53.25 107 ARG A CA 1
ATOM 825 C C . ARG A 1 107 ? 27.643 -3.967 -18.583 1.00 53.25 107 ARG A C 1
ATOM 827 O O . ARG A 1 107 ? 28.523 -3.156 -18.318 1.00 53.25 107 ARG A O 1
ATOM 834 N N . GLY A 1 108 ? 27.835 -5.289 -18.592 1.00 49.28 108 GLY A N 1
ATOM 835 C CA . GLY A 1 108 ? 29.143 -5.948 -18.577 1.00 49.28 108 GLY A CA 1
ATOM 836 C C . GLY A 1 108 ? 30.234 -5.215 -17.794 1.00 49.28 108 GLY A C 1
ATOM 837 O O . GLY A 1 108 ? 31.156 -4.703 -18.404 1.00 49.28 108 GLY A O 1
ATOM 838 N N . LEU A 1 109 ? 30.134 -5.164 -16.461 1.00 50.25 109 LEU A N 1
ATOM 839 C CA . LEU A 1 109 ? 31.287 -4.995 -15.561 1.00 50.25 109 LEU A CA 1
ATOM 840 C C . LEU A 1 109 ? 32.330 -3.911 -15.944 1.00 50.25 109 LEU A C 1
ATOM 842 O O . LEU A 1 109 ? 33.523 -4.109 -15.736 1.00 50.25 109 LEU A O 1
ATOM 846 N N . GLU A 1 110 ? 31.915 -2.732 -16.416 1.00 40.34 110 GLU A N 1
ATOM 847 C CA . GLU A 1 110 ? 32.819 -1.583 -16.549 1.00 40.34 110 GLU A CA 1
ATOM 848 C C . GLU A 1 110 ? 32.476 -0.481 -15.540 1.00 40.34 110 GLU A C 1
ATOM 850 O O . GLU A 1 110 ? 31.605 0.357 -15.736 1.00 40.34 110 GLU A O 1
ATOM 855 N N . ARG A 1 111 ? 33.216 -0.514 -14.424 1.00 44.59 111 ARG A N 1
ATOM 856 C CA . ARG A 1 111 ? 33.758 0.659 -13.716 1.00 44.59 111 ARG A CA 1
ATOM 857 C C . ARG A 1 111 ? 32.812 1.860 -13.554 1.00 44.59 111 ARG A C 1
ATOM 859 O O . ARG A 1 111 ? 32.958 2.865 -14.230 1.00 44.59 111 ARG A O 1
ATOM 866 N N . HIS A 1 112 ? 31.922 1.786 -12.570 1.00 40.03 112 HIS A N 1
ATOM 867 C CA . HIS A 1 112 ? 31.782 2.780 -11.494 1.00 40.03 112 HIS A CA 1
ATOM 868 C C . HIS A 1 112 ? 30.462 2.535 -10.770 1.00 40.03 112 HIS A C 1
ATOM 870 O O . HIS A 1 112 ? 29.376 2.723 -11.314 1.00 40.03 112 HIS A O 1
ATOM 876 N N . PHE A 1 113 ? 30.562 2.127 -9.508 1.00 41.94 113 PHE A N 1
ATOM 877 C CA . PHE A 1 113 ? 29.431 2.144 -8.595 1.00 41.94 113 PHE A CA 1
ATOM 878 C C . PHE A 1 113 ? 28.949 3.589 -8.428 1.00 41.94 113 PHE A C 1
ATOM 880 O O . PHE A 1 113 ? 29.548 4.392 -7.720 1.00 41.94 113 PHE A O 1
ATOM 887 N N . GLY A 1 114 ? 27.849 3.894 -9.103 1.00 38.28 114 GLY A N 1
ATOM 888 C CA . GLY A 1 114 ? 27.028 5.078 -8.915 1.00 38.28 114 GLY A CA 1
ATOM 889 C C . GLY A 1 114 ? 25.570 4.657 -9.012 1.00 38.28 114 GLY A C 1
ATOM 890 O O . GLY A 1 114 ? 24.892 4.998 -9.975 1.00 38.28 114 GLY A O 1
ATOM 891 N N . MET A 1 115 ? 25.096 3.857 -8.049 1.00 41.19 115 MET A N 1
ATOM 892 C CA . MET A 1 115 ? 23.678 3.506 -7.920 1.00 41.19 115 MET A CA 1
ATOM 893 C C . MET A 1 115 ? 22.879 4.756 -7.525 1.00 41.19 115 MET A C 1
ATOM 895 O O . MET A 1 115 ? 22.540 4.959 -6.363 1.00 41.19 115 MET A O 1
ATOM 899 N N . LYS A 1 116 ? 22.575 5.619 -8.494 1.00 37.97 116 LYS A N 1
ATOM 900 C CA . LYS A 1 116 ? 21.480 6.581 -8.383 1.00 37.97 116 LYS A CA 1
ATOM 901 C C . LYS A 1 116 ? 20.416 6.200 -9.404 1.00 37.97 116 LYS A C 1
ATOM 903 O O . LYS A 1 116 ? 20.638 6.290 -10.602 1.00 37.97 116 LYS A O 1
ATOM 908 N N . GLN A 1 117 ? 19.272 5.771 -8.870 1.00 44.19 117 GLN A N 1
ATOM 909 C CA . GLN A 1 117 ? 17.986 5.599 -9.552 1.00 44.19 117 GLN A CA 1
ATOM 910 C C . GLN A 1 117 ? 17.949 4.588 -10.711 1.00 44.19 117 GLN A C 1
ATOM 912 O O . GLN A 1 117 ? 17.901 4.960 -11.877 1.00 44.19 117 GLN A O 1
ATOM 917 N N . VAL A 1 118 ? 17.810 3.301 -10.382 1.00 41.97 118 VAL A N 1
ATOM 918 C CA . VAL A 1 118 ? 17.224 2.304 -11.301 1.00 41.97 118 VAL A CA 1
ATOM 919 C C . VAL A 1 118 ? 15.898 1.830 -10.706 1.00 41.97 118 VAL A C 1
ATOM 921 O O . VAL A 1 118 ? 15.774 0.714 -10.223 1.00 41.97 118 VAL A O 1
ATOM 924 N N . LEU A 1 119 ? 14.920 2.736 -10.649 1.00 44.84 119 LEU A N 1
ATOM 925 C CA . LEU A 1 119 ? 13.527 2.430 -10.285 1.00 44.84 119 LEU A CA 1
ATOM 926 C C . LEU A 1 119 ? 12.522 3.279 -11.085 1.00 44.84 119 LEU A C 1
ATOM 928 O O . LEU A 1 119 ? 11.404 3.505 -10.638 1.00 44.84 119 LEU A O 1
ATOM 932 N N . ARG A 1 120 ? 12.898 3.780 -12.265 1.00 41.69 120 ARG A N 1
ATOM 933 C CA . ARG A 1 120 ? 11.956 4.483 -13.144 1.00 41.69 120 ARG A CA 1
ATOM 934 C C . ARG A 1 120 ? 11.722 3.638 -14.390 1.00 41.69 120 ARG A C 1
ATOM 936 O O . ARG A 1 120 ? 12.684 3.326 -15.080 1.00 41.69 120 ARG A O 1
ATOM 943 N N . LEU A 1 121 ? 10.453 3.314 -14.640 1.00 39.50 121 LEU A N 1
ATOM 944 C CA . LEU A 1 121 ? 9.852 2.752 -15.860 1.00 39.50 121 LEU A CA 1
ATOM 945 C C . LEU A 1 121 ? 9.624 1.222 -15.895 1.00 39.50 121 LEU A C 1
ATOM 947 O O . LEU A 1 121 ? 8.468 0.806 -15.926 1.00 39.50 121 LEU A O 1
ATOM 951 N N . ASP A 1 122 ? 10.636 0.351 -15.798 1.00 43.22 122 ASP A N 1
ATOM 952 C CA . ASP A 1 122 ? 10.402 -1.102 -16.024 1.00 43.22 122 ASP A CA 1
ATOM 953 C C . ASP A 1 122 ? 9.697 -1.840 -14.870 1.00 43.22 122 ASP A C 1
ATOM 955 O O . ASP A 1 122 ? 9.089 -2.901 -15.050 1.00 43.22 122 ASP A O 1
ATOM 959 N N . SER A 1 123 ? 9.746 -1.276 -13.663 1.00 47.72 123 SER A N 1
ATOM 960 C CA . SER A 1 123 ? 9.148 -1.881 -12.471 1.00 47.72 123 SER A CA 1
ATOM 961 C C . SER A 1 123 ? 7.618 -1.890 -12.537 1.00 47.72 123 SER A C 1
ATOM 963 O O . SER A 1 123 ? 6.992 -2.815 -12.028 1.00 47.72 123 SER A O 1
ATOM 965 N N . VAL A 1 124 ? 7.001 -0.887 -13.173 1.00 47.78 12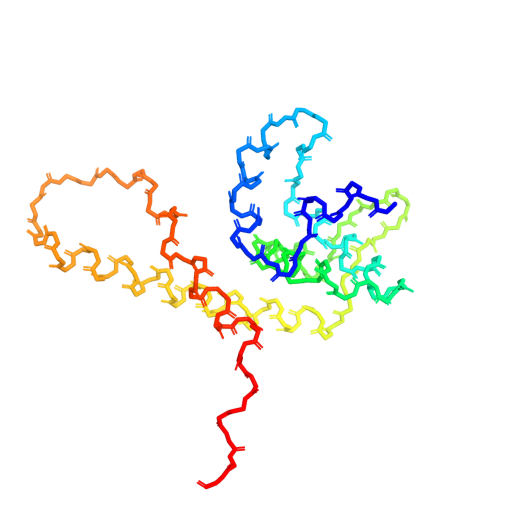4 VAL A N 1
ATOM 966 C CA . VAL A 1 124 ? 5.553 -0.610 -13.098 1.00 47.78 124 VAL A CA 1
ATOM 967 C C . VAL A 1 124 ? 4.720 -1.641 -13.866 1.00 47.78 124 VAL A C 1
ATOM 969 O O . VAL A 1 124 ? 3.682 -2.094 -13.377 1.00 47.78 124 VAL A O 1
ATOM 972 N N . GLN A 1 125 ? 5.193 -2.104 -15.027 1.00 46.94 125 GLN A N 1
ATOM 973 C CA . GLN A 1 125 ? 4.510 -3.178 -15.760 1.00 46.94 125 GLN A CA 1
ATOM 974 C C . GLN A 1 125 ? 4.650 -4.542 -15.070 1.00 46.94 125 GLN A C 1
ATOM 976 O O . GLN A 1 125 ? 3.703 -5.330 -15.057 1.00 46.94 125 GLN A O 1
ATOM 981 N N . HIS A 1 126 ? 5.789 -4.800 -14.420 1.00 48.06 126 HIS A N 1
ATOM 982 C CA . HIS A 1 126 ? 5.963 -5.994 -13.592 1.00 48.06 126 HIS A CA 1
ATOM 983 C C . HIS A 1 126 ? 5.102 -5.948 -12.321 1.00 48.06 126 HIS A C 1
ATOM 985 O O . HIS A 1 126 ? 4.487 -6.954 -11.973 1.00 48.06 126 HIS A O 1
ATOM 991 N N . ILE A 1 127 ? 4.991 -4.783 -11.669 1.00 49.12 127 ILE A N 1
ATOM 992 C CA . ILE A 1 127 ? 4.077 -4.525 -10.543 1.00 49.12 127 ILE A CA 1
ATOM 993 C C . ILE A 1 127 ? 2.636 -4.900 -10.929 1.00 49.12 127 ILE A C 1
ATOM 995 O O . ILE A 1 127 ? 1.978 -5.641 -10.196 1.00 49.12 127 ILE A O 1
ATOM 999 N N . ARG A 1 128 ? 2.164 -4.436 -12.098 1.00 48.84 128 ARG A N 1
ATOM 1000 C CA . ARG A 1 128 ? 0.812 -4.704 -12.616 1.00 48.84 128 ARG A CA 1
ATOM 1001 C C . ARG A 1 128 ? 0.519 -6.204 -12.732 1.00 48.84 128 ARG A C 1
ATOM 1003 O O . ARG A 1 128 ? -0.495 -6.672 -12.217 1.00 48.84 128 ARG A O 1
ATOM 1010 N N . ARG A 1 129 ? 1.431 -6.965 -13.340 1.00 47.47 129 ARG A N 1
ATOM 1011 C CA . ARG A 1 129 ? 1.290 -8.419 -13.524 1.00 47.47 129 ARG A CA 1
ATOM 1012 C C . ARG A 1 129 ? 1.371 -9.191 -12.203 1.00 47.47 129 ARG A C 1
ATOM 1014 O O . ARG A 1 129 ? 0.629 -10.141 -11.982 1.00 47.47 129 ARG A O 1
ATOM 1021 N N . CYS A 1 130 ? 2.244 -8.762 -11.299 1.00 45.38 130 CYS A N 1
ATOM 1022 C CA . CYS A 1 130 ? 2.468 -9.432 -10.023 1.00 45.38 130 CYS A CA 1
ATOM 1023 C C . CYS A 1 130 ? 1.340 -9.213 -9.002 1.00 45.38 130 CYS A C 1
ATOM 1025 O O . CYS A 1 130 ? 0.947 -10.158 -8.323 1.00 45.38 130 CYS A O 1
ATOM 1027 N N . ILE A 1 131 ? 0.818 -7.988 -8.880 1.00 49.59 131 ILE A N 1
ATOM 1028 C CA . ILE A 1 131 ? -0.187 -7.654 -7.858 1.00 49.59 131 ILE A CA 1
ATOM 1029 C C . ILE A 1 131 ? -1.617 -7.979 -8.329 1.00 49.59 131 ILE A C 1
ATOM 1031 O O . ILE A 1 131 ? -2.430 -8.414 -7.514 1.00 49.59 131 ILE A O 1
ATOM 1035 N N . PHE A 1 132 ? -1.935 -7.821 -9.623 1.00 48.50 132 PHE A N 1
ATOM 1036 C CA . PHE A 1 132 ? -3.318 -7.942 -10.124 1.00 48.50 132 PHE A CA 1
ATOM 1037 C C . PHE A 1 132 ? -3.603 -9.229 -10.899 1.00 48.50 132 PHE A C 1
ATOM 1039 O O . PHE A 1 132 ? -4.703 -9.765 -10.787 1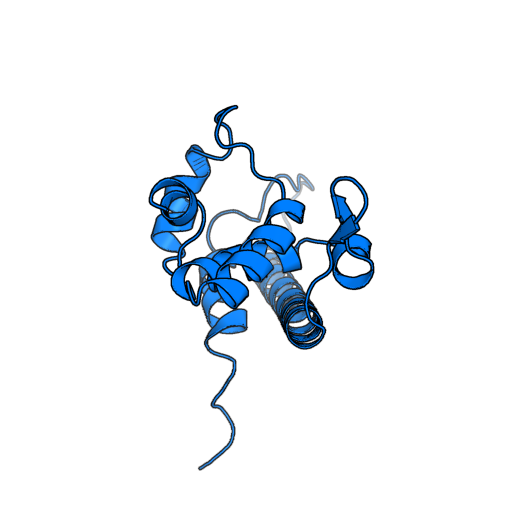.00 48.50 132 PHE A O 1
ATOM 1046 N N . GLU A 1 133 ? -2.634 -9.762 -11.644 1.00 47.16 133 GLU A N 1
ATOM 1047 C CA . GLU A 1 133 ? -2.848 -10.926 -12.525 1.00 47.16 133 GLU A CA 1
ATOM 1048 C C . GLU A 1 133 ? -2.458 -12.263 -11.855 1.00 47.16 133 GLU A C 1
ATOM 1050 O O . GLU A 1 133 ? -2.643 -13.337 -12.424 1.00 47.16 133 GLU A O 1
ATOM 1055 N N . GLY A 1 134 ? -1.988 -12.227 -10.602 1.00 37.12 134 GLY A N 1
ATOM 1056 C CA . GLY A 1 134 ? -1.547 -13.380 -9.802 1.00 37.12 134 GLY A CA 1
ATOM 1057 C C . GLY A 1 134 ? -2.637 -14.356 -9.320 1.00 37.12 134 GLY A C 1
ATOM 1058 O O . GLY A 1 134 ? -2.372 -15.168 -8.436 1.00 37.12 134 GLY A O 1
ATOM 1059 N N . ARG A 1 135 ? -3.851 -14.325 -9.882 1.00 42.12 135 ARG A N 1
ATOM 1060 C CA . ARG A 1 135 ? -4.838 -15.411 -9.752 1.00 42.12 135 ARG A CA 1
ATOM 1061 C C . ARG A 1 135 ? -5.308 -15.837 -11.139 1.00 42.12 135 ARG A C 1
ATOM 1063 O O . ARG A 1 135 ? -6.164 -15.181 -11.707 1.00 42.12 135 ARG A O 1
ATOM 1070 N N . HIS A 1 136 ? -4.699 -16.915 -11.640 1.00 35.88 136 HIS A N 1
ATOM 1071 C CA . HIS A 1 136 ? -5.249 -18.005 -12.471 1.00 35.88 136 HIS A CA 1
ATOM 1072 C C . HIS A 1 136 ? -4.107 -18.680 -13.255 1.00 35.88 136 HIS A C 1
ATOM 1074 O O . HIS A 1 136 ? -4.023 -18.603 -14.474 1.00 35.88 136 HIS A O 1
ATOM 1080 N N . ALA A 1 137 ? -3.209 -19.365 -12.549 1.00 33.09 137 ALA A N 1
ATOM 1081 C CA . ALA A 1 137 ? -2.351 -20.387 -13.150 1.00 33.09 137 ALA A CA 1
ATOM 1082 C C . ALA A 1 137 ? -2.418 -21.631 -12.259 1.00 33.09 137 ALA A C 1
ATOM 1084 O O . ALA A 1 137 ? -1.512 -21.937 -11.492 1.00 33.09 137 ALA A O 1
ATOM 1085 N N . GLY A 1 138 ? -3.581 -22.275 -12.288 1.00 38.06 138 GLY A N 1
ATOM 1086 C CA . GLY A 1 138 ? -3.883 -23.488 -11.542 1.00 38.06 138 GLY A CA 1
ATOM 1087 C C . GLY A 1 138 ? -5.262 -23.989 -11.947 1.00 38.06 138 GLY A C 1
ATOM 1088 O O . GLY A 1 138 ? -6.257 -23.573 -11.361 1.00 38.06 138 GLY A O 1
ATOM 1089 N N . GLY A 1 139 ? -5.309 -24.831 -12.979 1.00 29.19 139 GLY A N 1
ATOM 1090 C CA . GLY A 1 139 ? -6.521 -25.519 -13.422 1.00 29.19 139 GLY A CA 1
ATOM 1091 C C . GLY A 1 139 ? -6.565 -25.705 -14.935 1.00 29.19 139 GLY A C 1
ATOM 1092 O O . GLY A 1 139 ? -6.917 -24.768 -15.649 1.00 29.19 139 GLY A O 1
ATOM 1093 N N . GLY A 1 140 ? -6.221 -26.913 -15.387 1.00 27.44 140 GLY A N 1
ATOM 1094 C CA . GLY A 1 140 ? -6.271 -27.362 -16.778 1.00 27.44 140 GLY A CA 1
ATOM 1095 C C . GLY A 1 140 ? -5.154 -28.338 -17.080 1.00 27.44 140 GLY A C 1
ATOM 1096 O O . GLY A 1 140 ? -4.189 -27.893 -17.731 1.00 27.44 140 GLY A O 1
#